Protein AF-X0XM68-F1 (afdb_monomer_lite)

Organism: NCBI:txid412755

InterPro domains:
  IPR010657 ImpA, N-terminal [PF06812] (13-119)

pLDDT: m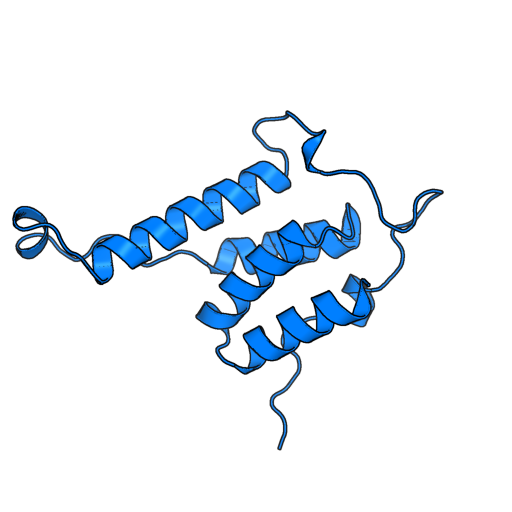ean 92.44, std 11.08, range [51.41, 98.81]

Structure (mmCIF, N/CA/C/O backbone):
data_AF-X0XM68-F1
#
_entry.id   AF-X0XM68-F1
#
loop_
_atom_site.group_PDB
_atom_site.id
_atom_site.type_symbol
_atom_site.label_atom_id
_atom_site.label_alt_id
_atom_site.label_comp_id
_atom_site.label_asym_id
_atom_site.label_entity_id
_atom_site.label_seq_id
_atom_site.pdbx_PDB_ins_code
_atom_site.Cartn_x
_atom_site.Cartn_y
_atom_site.Cartn_z
_atom_site.occupancy
_atom_site.B_iso_or_equiv
_atom_site.auth_seq_id
_atom_site.auth_comp_id
_atom_site.auth_asym_id
_atom_site.auth_atom_id
_atom_site.pdbx_PDB_model_num
ATOM 1 N N . MET A 1 1 ? -6.904 -22.957 -11.635 1.00 62.62 1 MET A N 1
ATOM 2 C CA . MET A 1 1 ? -6.923 -22.698 -10.177 1.00 62.62 1 MET A CA 1
ATOM 3 C C . MET A 1 1 ? -6.749 -21.209 -9.962 1.00 62.62 1 MET A C 1
ATOM 5 O O . MET A 1 1 ? -6.022 -20.601 -10.740 1.00 62.62 1 MET A O 1
ATOM 9 N N . ALA A 1 2 ? -7.422 -20.622 -8.973 1.00 82.38 2 ALA A N 1
ATOM 10 C CA . ALA A 1 2 ? -7.149 -19.238 -8.589 1.00 82.38 2 ALA A CA 1
ATOM 11 C C . ALA A 1 2 ? -5.724 -19.136 -8.013 1.00 82.38 2 ALA A C 1
ATOM 13 O O . ALA A 1 2 ? -5.268 -20.069 -7.353 1.00 82.38 2 ALA A O 1
ATOM 14 N N . SER A 1 3 ? -5.014 -18.038 -8.289 1.00 91.56 3 SER A N 1
ATOM 15 C CA . SER A 1 3 ? -3.725 -17.751 -7.648 1.00 91.56 3 SER A CA 1
ATOM 16 C C . SER A 1 3 ? -3.904 -17.609 -6.129 1.00 91.56 3 SER A C 1
ATOM 18 O O . SER A 1 3 ? -4.979 -17.172 -5.703 1.00 91.56 3 SER A O 1
ATOM 20 N N . PRO A 1 4 ? -2.891 -17.943 -5.310 1.00 94.44 4 PRO A N 1
ATOM 21 C CA . PRO A 1 4 ? -2.959 -17.730 -3.865 1.00 94.44 4 PRO A CA 1
ATOM 22 C C . PRO A 1 4 ? -3.123 -16.244 -3.533 1.00 94.44 4 PRO A C 1
ATOM 24 O O . PRO A 1 4 ? -2.810 -15.381 -4.359 1.00 94.44 4 PRO A O 1
ATOM 27 N N . ASP A 1 5 ? -3.638 -15.953 -2.343 1.00 97.00 5 ASP A N 1
ATOM 28 C CA . ASP A 1 5 ? -3.666 -14.595 -1.803 1.00 97.00 5 ASP A CA 1
ATOM 29 C C . ASP A 1 5 ? -2.225 -14.132 -1.509 1.00 97.00 5 ASP A C 1
ATOM 31 O O . ASP A 1 5 ? -1.382 -14.892 -1.032 1.00 97.00 5 ASP A O 1
ATOM 35 N N . VAL A 1 6 ? -1.936 -12.890 -1.883 1.00 97.88 6 VAL A N 1
ATOM 36 C CA . VAL A 1 6 ? -0.684 -12.158 -1.661 1.00 97.88 6 VAL A CA 1
ATOM 37 C C . VAL A 1 6 ? -0.733 -11.413 -0.326 1.00 97.88 6 VAL A C 1
ATOM 39 O O . VAL A 1 6 ? 0.302 -11.241 0.317 1.00 97.88 6 VAL A O 1
ATOM 42 N N . LEU A 1 7 ? -1.920 -10.952 0.078 1.00 98.12 7 LEU A N 1
ATOM 43 C CA . LEU A 1 7 ? -2.144 -10.223 1.325 1.00 98.12 7 LEU A CA 1
ATOM 44 C C . LEU A 1 7 ? -2.709 -11.121 2.431 1.00 98.12 7 LEU A C 1
ATOM 46 O O . LEU A 1 7 ? -3.509 -12.017 2.173 1.00 98.12 7 LEU A O 1
ATOM 50 N N . ASP A 1 8 ? -2.353 -10.807 3.677 1.00 98.06 8 ASP A N 1
ATOM 51 C CA . ASP A 1 8 ? -3.005 -11.349 4.871 1.00 98.06 8 ASP A CA 1
ATOM 52 C C . ASP A 1 8 ? -4.261 -10.520 5.187 1.00 98.06 8 ASP A C 1
ATOM 54 O O . ASP A 1 8 ? -4.197 -9.452 5.801 1.00 98.06 8 ASP A O 1
ATOM 58 N N . PHE A 1 9 ? -5.415 -10.972 4.697 1.00 98.25 9 PHE A N 1
ATOM 59 C CA . PHE A 1 9 ? -6.678 -10.253 4.880 1.00 98.25 9 PHE A CA 1
ATOM 60 C C . PHE A 1 9 ? -7.165 -10.261 6.328 1.00 98.25 9 PHE A C 1
ATOM 62 O O . PHE A 1 9 ? -7.734 -9.261 6.763 1.00 98.25 9 PHE A O 1
ATOM 69 N N . ASP A 1 10 ? -6.918 -11.337 7.075 1.00 98.00 10 ASP A N 1
ATOM 70 C CA . ASP A 1 10 ? -7.356 -11.446 8.468 1.00 98.00 10 ASP A CA 1
ATOM 71 C C . ASP A 1 10 ? -6.663 -10.376 9.317 1.00 98.00 10 ASP A C 1
ATOM 73 O O . ASP A 1 10 ? -7.308 -9.678 10.103 1.00 98.00 10 ASP A O 1
ATOM 77 N N . GLN A 1 11 ? -5.364 -10.164 9.089 1.00 97.69 11 GLN A N 1
ATOM 78 C CA . GLN A 1 11 ? -4.617 -9.098 9.748 1.00 97.69 11 GLN A CA 1
ATOM 79 C C . GLN A 1 11 ? -5.066 -7.699 9.296 1.00 97.69 11 GLN A C 1
ATOM 81 O O . GLN A 1 11 ? -5.217 -6.794 10.118 1.00 97.69 11 GLN A O 1
ATOM 86 N N . LEU A 1 12 ? -5.255 -7.489 7.991 1.00 98.31 12 LEU A N 1
ATOM 87 C CA . LEU A 1 12 ? -5.521 -6.153 7.446 1.00 98.31 12 LEU A CA 1
ATOM 88 C C . LEU A 1 12 ? -6.939 -5.652 7.727 1.00 98.31 12 LEU A C 1
ATOM 90 O O . LEU A 1 12 ? -7.137 -4.439 7.841 1.00 98.31 12 LEU A O 1
ATOM 94 N N . LEU A 1 13 ? -7.907 -6.557 7.867 1.00 98.19 13 LEU A N 1
ATOM 95 C CA . LEU A 1 13 ? -9.309 -6.232 8.144 1.00 98.19 13 LEU A CA 1
ATOM 96 C C . LEU A 1 13 ? -9.645 -6.244 9.638 1.00 98.19 13 LEU A C 1
ATOM 98 O O . LEU A 1 13 ? -10.699 -5.740 10.023 1.00 98.19 13 LEU A O 1
ATOM 102 N N . ALA A 1 14 ? -8.749 -6.752 10.489 1.00 98.19 14 ALA A N 1
ATOM 103 C CA . ALA A 1 14 ? -8.917 -6.661 11.931 1.00 98.19 14 ALA A CA 1
ATOM 104 C C . ALA A 1 14 ? -9.065 -5.187 12.375 1.00 98.19 14 ALA A C 1
ATOM 106 O O . ALA A 1 14 ? -8.303 -4.325 11.908 1.00 98.19 14 ALA A O 1
ATOM 107 N N . PRO A 1 15 ? -10.013 -4.875 13.279 1.00 97.88 15 PRO A N 1
ATOM 108 C CA . PRO A 1 15 ? -10.118 -3.550 13.879 1.00 97.88 15 PRO A CA 1
ATOM 109 C C . PRO A 1 15 ? -8.809 -3.150 14.558 1.00 97.88 15 PRO A C 1
ATOM 111 O O . PRO A 1 15 ? -8.175 -3.969 15.228 1.00 97.88 15 PRO A O 1
ATOM 114 N N . ILE A 1 16 ? -8.418 -1.884 14.417 1.00 97.56 16 ILE A N 1
ATOM 115 C CA . ILE A 1 16 ? -7.272 -1.355 15.161 1.00 97.56 16 ILE A CA 1
ATOM 116 C C . ILE A 1 16 ? -7.671 -1.277 16.648 1.00 97.56 16 ILE A C 1
ATOM 118 O O . ILE A 1 16 ? -8.748 -0.755 16.946 1.00 97.56 16 ILE A O 1
ATOM 122 N N . PRO A 1 17 ? -6.858 -1.798 17.589 1.00 94.88 17 PRO A N 1
ATOM 123 C CA . PRO A 1 17 ? -7.200 -1.776 19.009 1.00 94.88 17 PRO A CA 1
ATOM 124 C C . PRO A 1 17 ? -7.423 -0.358 19.553 1.00 94.88 17 PRO A C 1
ATOM 126 O O . PRO A 1 17 ? -6.645 0.551 19.268 1.00 94.88 17 PRO A O 1
ATOM 129 N N . GLY A 1 18 ? -8.442 -0.195 20.401 1.00 93.44 18 GLY A N 1
ATOM 130 C CA . GLY A 1 18 ? -8.783 1.068 21.063 1.00 93.44 18 GLY A CA 1
ATOM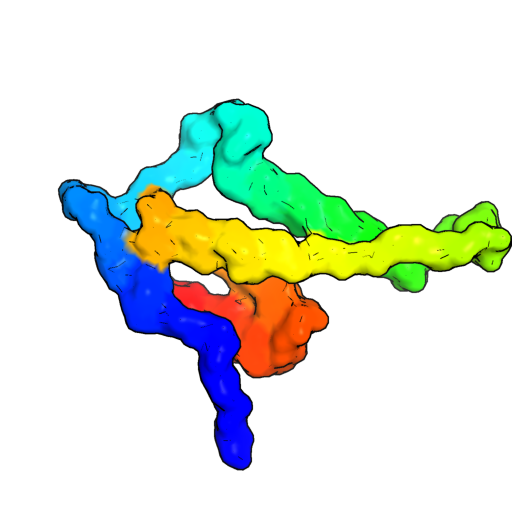 131 C C . GLY A 1 18 ? -10.166 1.592 20.674 1.00 93.44 18 GLY A C 1
ATOM 132 O O . GLY A 1 18 ? -10.981 0.867 20.106 1.00 93.44 18 GLY A O 1
ATOM 133 N N . ASP A 1 19 ? -10.423 2.863 20.982 1.00 94.62 19 ASP A N 1
ATOM 134 C CA . ASP A 1 19 ? -11.746 3.485 20.804 1.00 94.62 19 ASP A CA 1
ATOM 135 C C . ASP A 1 19 ? -12.050 3.876 19.348 1.00 94.62 19 ASP A C 1
ATOM 137 O O . ASP A 1 19 ? -13.189 4.190 19.004 1.00 94.62 19 ASP A O 1
ATOM 141 N N . ASN A 1 20 ? -11.035 3.861 18.480 1.00 95.88 20 ASN A N 1
ATOM 142 C CA . ASN A 1 20 ? -11.158 4.209 17.070 1.00 95.88 20 ASN A CA 1
ATOM 143 C C . ASN A 1 20 ? -10.714 3.028 16.179 1.00 95.88 20 ASN A C 1
ATOM 145 O O . ASN A 1 20 ? -9.535 2.945 15.823 1.00 95.88 20 ASN A O 1
ATOM 149 N N . PRO A 1 21 ? -11.636 2.128 15.782 1.00 96.12 21 PRO A N 1
ATOM 150 C CA . PRO A 1 21 ? -11.304 0.887 15.075 1.00 96.12 21 PRO A CA 1
ATOM 151 C C . PRO A 1 21 ? -10.753 1.103 13.659 1.00 96.12 21 PRO A C 1
ATOM 153 O O . PRO A 1 21 ? -10.151 0.189 13.089 1.00 96.12 21 PRO A O 1
ATOM 156 N N . VAL A 1 22 ? -10.940 2.303 13.095 1.00 96.88 22 VAL A N 1
ATOM 157 C CA . VAL A 1 22 ? -10.388 2.697 11.790 1.00 96.88 22 VAL A CA 1
ATOM 158 C C . VAL A 1 22 ? -9.058 3.440 11.903 1.00 96.88 22 VAL A C 1
ATOM 160 O O . VAL A 1 22 ? -8.425 3.711 10.884 1.00 96.88 22 VAL A O 1
ATOM 163 N N . GLY A 1 23 ? -8.599 3.723 13.123 1.00 97.00 23 GLY A N 1
ATOM 164 C CA . GLY A 1 23 ? -7.336 4.401 13.373 1.00 97.00 23 GLY A CA 1
ATOM 165 C C . GLY A 1 23 ? -7.342 5.889 13.012 1.00 97.00 23 GLY A C 1
ATOM 166 O O . GLY A 1 23 ? -8.381 6.504 12.765 1.00 97.00 23 GLY A O 1
ATOM 167 N N . VAL A 1 24 ? -6.162 6.501 13.039 1.00 96.50 24 VAL A N 1
ATOM 168 C CA . VAL A 1 24 ? -6.002 7.957 12.898 1.00 96.50 24 VAL A CA 1
ATOM 169 C C . VAL A 1 24 ? -5.954 8.395 11.436 1.00 96.50 24 VAL A C 1
ATOM 171 O O . VAL A 1 24 ? -5.630 7.617 10.540 1.00 96.50 24 VAL A O 1
ATOM 174 N N . ASN A 1 25 ? -6.220 9.673 11.176 1.00 97.00 25 ASN A N 1
ATOM 175 C CA . ASN A 1 25 ? -5.951 10.269 9.873 1.00 97.00 25 ASN A CA 1
ATOM 176 C C . ASN A 1 25 ? -4.437 10.480 9.699 1.00 97.00 25 ASN A C 1
ATOM 178 O O . ASN A 1 25 ? -3.869 11.425 10.243 1.00 97.00 25 ASN A O 1
ATOM 182 N N . LEU A 1 26 ? -3.778 9.641 8.894 1.00 96.69 26 LEU A N 1
ATOM 183 C CA . LEU A 1 26 ? -2.319 9.700 8.714 1.00 96.69 26 LEU A CA 1
ATOM 184 C C . LEU A 1 26 ? -1.810 11.013 8.090 1.00 96.69 26 LEU A C 1
ATOM 186 O O . LEU A 1 26 ? -0.616 11.295 8.142 1.00 96.69 26 LEU A O 1
ATOM 190 N N . ARG A 1 27 ? -2.689 11.819 7.482 1.00 95.25 27 ARG A N 1
ATOM 191 C CA . ARG A 1 27 ? -2.323 13.103 6.854 1.00 95.25 27 ARG A CA 1
ATOM 192 C C . ARG A 1 27 ? -2.112 14.216 7.878 1.00 95.25 27 ARG A C 1
ATOM 194 O O . ARG A 1 27 ? -1.515 15.234 7.538 1.00 95.25 27 ARG A O 1
ATOM 201 N N . GLU A 1 28 ? -2.610 14.026 9.097 1.00 95.94 28 GLU A N 1
ATOM 202 C CA . GLU A 1 28 ? -2.427 14.954 10.217 1.00 95.94 28 GLU A CA 1
ATOM 203 C C . GLU A 1 28 ? -1.066 14.768 10.901 1.00 95.94 28 GLU A C 1
ATOM 205 O O . GLU A 1 28 ? -0.643 15.627 11.673 1.00 95.94 28 GLU A O 1
ATOM 210 N N . ASP A 1 29 ? -0.342 13.692 10.577 1.00 94.81 29 ASP A N 1
ATOM 211 C CA . ASP A 1 29 ? 1.041 13.520 10.998 1.00 94.81 29 ASP A CA 1
ATOM 212 C C . ASP A 1 29 ? 1.992 14.283 10.056 1.00 94.81 29 ASP A C 1
ATOM 214 O O . ASP A 1 29 ? 2.306 13.889 8.924 1.00 94.81 29 ASP A O 1
ATOM 218 N N . PHE A 1 30 ? 2.449 15.441 10.530 1.00 92.62 30 PHE A N 1
ATOM 219 C CA . PHE A 1 30 ? 3.372 16.307 9.801 1.00 92.62 30 PHE A CA 1
ATOM 220 C C . PHE A 1 30 ? 4.842 15.908 9.966 1.00 92.62 30 PHE A C 1
ATOM 222 O O . PHE A 1 30 ? 5.695 16.534 9.328 1.00 92.62 30 PHE A O 1
ATOM 229 N N . ALA A 1 31 ? 5.153 14.882 10.769 1.00 94.19 31 ALA A N 1
ATOM 230 C CA . ALA A 1 31 ? 6.522 14.436 10.971 1.00 94.19 31 ALA A CA 1
ATOM 231 C C . ALA A 1 31 ? 7.157 14.005 9.632 1.00 94.19 31 ALA A C 1
ATOM 233 O O . ALA A 1 31 ? 6.502 13.320 8.831 1.00 94.19 31 ALA A O 1
ATOM 234 N N . PRO A 1 32 ? 8.417 14.390 9.343 1.00 88.38 32 PRO A N 1
ATOM 235 C CA . PRO A 1 32 ? 9.098 14.012 8.102 1.00 88.38 32 PRO A CA 1
ATOM 236 C C . PRO A 1 32 ? 9.191 12.496 7.887 1.00 88.38 32 PRO A C 1
ATOM 238 O O . PRO A 1 32 ? 9.189 12.031 6.749 1.00 88.38 32 PRO A O 1
ATOM 241 N N . ASP A 1 33 ? 9.243 11.739 8.978 1.00 91.62 33 ASP A N 1
ATOM 242 C CA . ASP A 1 33 ? 9.296 10.283 9.040 1.00 91.62 33 ASP A CA 1
ATOM 243 C C . ASP A 1 33 ? 7.922 9.633 9.274 1.00 91.62 33 ASP A C 1
ATOM 245 O O . ASP A 1 33 ? 7.850 8.424 9.489 1.00 91.62 33 ASP A O 1
ATOM 249 N N . SER A 1 34 ? 6.819 10.379 9.160 1.00 96.56 34 SER A N 1
ATOM 250 C CA . SER A 1 34 ? 5.474 9.793 9.171 1.00 96.56 34 SER A CA 1
ATOM 251 C C . SER A 1 34 ? 5.330 8.724 8.084 1.00 96.56 34 SER A C 1
ATOM 253 O O . SER A 1 34 ? 5.787 8.880 6.942 1.00 96.56 34 SER A O 1
ATOM 255 N N . ILE A 1 35 ? 4.665 7.614 8.418 1.00 97.38 35 ILE A N 1
ATOM 256 C CA . ILE A 1 35 ? 4.530 6.469 7.504 1.00 97.38 35 ILE A CA 1
ATOM 257 C C . ILE A 1 35 ? 3.849 6.867 6.186 1.00 97.38 35 ILE A C 1
ATOM 259 O O . ILE A 1 35 ? 4.233 6.397 5.114 1.00 97.38 35 ILE A O 1
ATOM 263 N N . TYR A 1 36 ? 2.896 7.802 6.249 1.00 97.50 36 TYR A N 1
ATOM 264 C CA . TYR A 1 36 ? 2.208 8.345 5.083 1.00 97.50 36 TYR A CA 1
ATOM 265 C C . TYR A 1 36 ? 3.167 9.071 4.134 1.00 97.50 36 TYR A C 1
ATOM 267 O O . TYR A 1 36 ? 3.186 8.781 2.934 1.00 97.50 36 TYR A O 1
ATOM 275 N N . ARG A 1 37 ? 4.022 9.967 4.651 1.00 96.69 37 ARG A N 1
ATOM 276 C CA . ARG A 1 37 ? 5.007 10.682 3.823 1.00 96.69 37 ARG A CA 1
ATOM 277 C C . ARG A 1 37 ? 6.047 9.737 3.242 1.00 96.69 37 ARG A C 1
ATOM 279 O O . ARG A 1 37 ? 6.382 9.883 2.067 1.00 96.69 37 ARG A O 1
ATOM 286 N N . GLN A 1 38 ? 6.495 8.743 4.011 1.00 97.75 38 GLN A N 1
ATOM 287 C CA . GLN A 1 38 ? 7.412 7.715 3.513 1.00 97.75 38 GLN A CA 1
ATOM 288 C C . GLN A 1 38 ? 6.807 6.943 2.330 1.00 97.75 38 GLN A C 1
ATOM 290 O O . GLN A 1 38 ? 7.436 6.847 1.276 1.00 97.75 38 GLN A O 1
ATOM 295 N N . ILE A 1 39 ? 5.571 6.444 2.456 1.00 98.12 39 ILE A N 1
ATOM 296 C CA . ILE A 1 39 ? 4.887 5.703 1.380 1.00 98.12 39 ILE A CA 1
ATOM 297 C C . ILE A 1 39 ? 4.688 6.588 0.140 1.00 98.12 39 ILE A C 1
ATOM 299 O O . ILE A 1 39 ? 4.951 6.149 -0.983 1.00 98.12 39 ILE A O 1
ATOM 303 N N . ARG A 1 40 ? 4.277 7.850 0.321 1.00 97.12 40 ARG A N 1
ATOM 304 C CA . ARG A 1 40 ? 4.120 8.816 -0.781 1.00 97.12 40 ARG A CA 1
ATOM 305 C C . ARG A 1 40 ? 5.448 9.084 -1.494 1.00 97.12 40 ARG A C 1
ATOM 307 O O . ARG A 1 40 ? 5.477 9.066 -2.722 1.00 97.12 40 ARG A O 1
ATOM 314 N N . ALA A 1 41 ? 6.534 9.289 -0.751 1.00 96.50 41 ALA A N 1
ATOM 315 C CA . ALA A 1 41 ? 7.863 9.512 -1.317 1.00 96.50 41 ALA A CA 1
ATOM 316 C C . ALA A 1 41 ? 8.357 8.293 -2.109 1.00 96.50 41 ALA A C 1
ATOM 318 O O . ALA A 1 41 ? 8.808 8.438 -3.245 1.00 96.50 41 ALA A O 1
ATOM 319 N N . LEU A 1 42 ? 8.195 7.087 -1.555 1.00 97.38 42 LEU A N 1
ATOM 320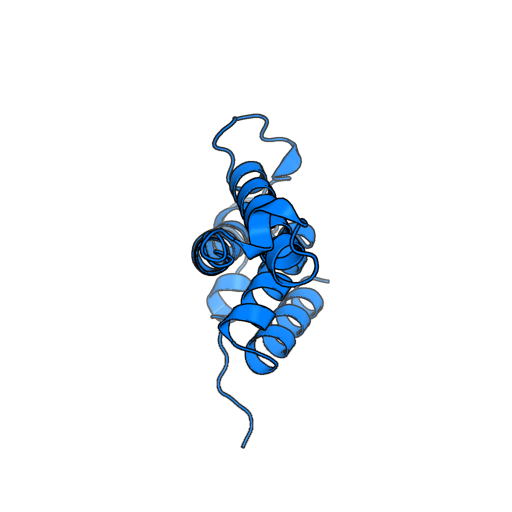 C CA . LEU A 1 42 ? 8.542 5.833 -2.231 1.00 97.38 42 LEU A CA 1
ATOM 321 C C . LEU A 1 42 ? 7.786 5.671 -3.550 1.00 97.38 42 LEU A C 1
ATOM 323 O O . LEU A 1 42 ? 8.386 5.327 -4.567 1.00 97.38 42 LEU A O 1
ATOM 327 N N . ARG A 1 43 ? 6.483 5.972 -3.553 1.00 97.56 43 ARG A N 1
ATOM 328 C CA . ARG A 1 43 ? 5.666 5.933 -4.768 1.00 97.56 43 ARG A CA 1
ATOM 329 C C . ARG A 1 43 ? 6.172 6.914 -5.822 1.00 97.56 43 ARG A C 1
ATOM 331 O O . ARG A 1 43 ? 6.257 6.543 -6.990 1.00 97.56 43 ARG A O 1
ATOM 338 N N . THR A 1 44 ? 6.501 8.147 -5.433 1.00 96.44 44 THR A N 1
ATOM 339 C CA . THR A 1 44 ? 7.052 9.153 -6.355 1.00 96.44 44 THR A CA 1
ATOM 340 C C . THR A 1 44 ? 8.341 8.651 -6.995 1.00 96.44 44 THR A C 1
ATOM 342 O O . THR A 1 44 ? 8.420 8.596 -8.219 1.00 96.44 44 THR A O 1
ATOM 345 N N . VAL A 1 45 ? 9.299 8.187 -6.187 1.00 94.75 45 VAL A N 1
ATOM 346 C CA . VAL A 1 45 ? 10.584 7.660 -6.675 1.00 94.75 45 VAL A CA 1
ATOM 347 C C . VAL A 1 45 ? 10.379 6.482 -7.629 1.00 94.75 45 VAL A C 1
ATOM 349 O O . VAL A 1 45 ? 10.993 6.429 -8.694 1.00 94.75 45 VAL A O 1
ATOM 352 N N . ALA A 1 46 ? 9.492 5.544 -7.287 1.00 95.06 46 ALA A N 1
ATOM 353 C CA . ALA A 1 46 ? 9.239 4.377 -8.123 1.00 95.06 46 ALA A CA 1
ATOM 354 C C . ALA A 1 46 ? 8.590 4.755 -9.468 1.00 95.06 46 ALA A C 1
ATOM 356 O O . ALA A 1 46 ? 9.023 4.274 -10.515 1.00 95.06 46 ALA A O 1
ATOM 357 N N . ARG A 1 47 ? 7.616 5.675 -9.472 1.00 94.31 47 ARG A N 1
ATOM 358 C CA . ARG A 1 47 ? 6.987 6.168 -10.712 1.00 94.31 47 ARG A CA 1
ATOM 359 C C . ARG A 1 47 ? 7.939 6.993 -11.574 1.00 94.31 47 ARG A C 1
ATOM 361 O O . ARG A 1 47 ? 7.856 6.923 -12.798 1.00 94.31 47 ARG A O 1
ATOM 368 N N . GLU A 1 48 ? 8.831 7.772 -10.968 1.00 91.88 48 GLU A N 1
ATOM 369 C CA . GLU A 1 48 ? 9.868 8.504 -11.699 1.00 91.88 48 GLU A CA 1
ATOM 370 C C . GLU A 1 48 ? 10.839 7.551 -12.397 1.00 91.88 48 GLU A C 1
ATOM 372 O O . GLU A 1 48 ? 11.137 7.753 -13.574 1.00 91.88 48 GLU A O 1
ATOM 377 N N . ALA A 1 49 ? 11.270 6.485 -11.716 1.00 91.00 49 ALA A N 1
ATOM 378 C CA . ALA A 1 49 ? 12.106 5.445 -12.314 1.00 91.00 49 ALA A CA 1
ATOM 379 C C . ALA A 1 49 ? 11.397 4.746 -13.489 1.00 91.00 49 ALA A C 1
ATOM 381 O O . ALA A 1 49 ? 11.991 4.569 -14.550 1.00 91.00 49 ALA A O 1
ATOM 382 N N . GLU A 1 50 ? 10.106 4.419 -13.352 1.00 90.56 50 GLU A N 1
ATOM 383 C CA . GLU A 1 50 ? 9.313 3.859 -14.460 1.00 90.56 50 GLU A CA 1
ATOM 384 C C . GLU A 1 50 ? 9.237 4.811 -15.649 1.00 90.56 50 GLU A C 1
ATOM 386 O O . GLU A 1 50 ? 9.402 4.391 -16.794 1.00 90.56 50 GLU A O 1
ATOM 391 N N . ARG A 1 51 ? 9.021 6.105 -15.390 1.00 89.12 51 ARG A N 1
ATOM 392 C CA . ARG A 1 51 ? 8.919 7.109 -16.451 1.00 89.12 51 ARG A CA 1
ATOM 393 C C . ARG A 1 51 ? 10.214 7.220 -17.251 1.00 89.12 51 ARG A C 1
ATOM 395 O O . ARG A 1 51 ? 10.127 7.278 -18.472 1.00 89.12 51 ARG A O 1
ATOM 402 N N . ARG A 1 52 ? 11.379 7.202 -16.593 1.00 86.19 52 ARG A N 1
ATOM 403 C CA . ARG A 1 52 ? 12.692 7.242 -17.269 1.00 86.19 52 ARG A CA 1
ATOM 404 C C . ARG A 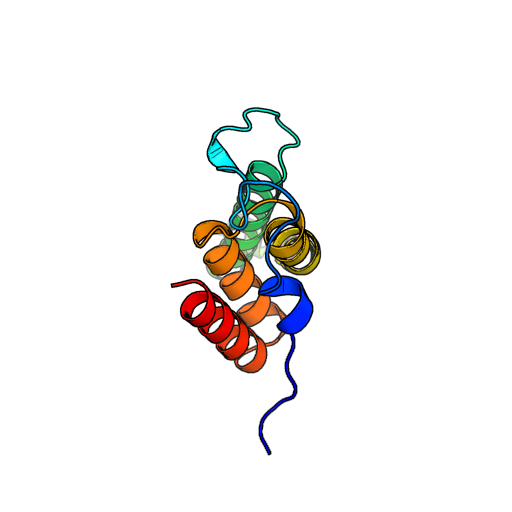1 52 ? 12.940 6.012 -18.142 1.00 86.19 52 ARG A C 1
ATOM 406 O O . ARG A 1 52 ? 13.559 6.114 -19.191 1.00 86.19 52 ARG A O 1
ATOM 413 N N . ILE A 1 53 ? 12.417 4.849 -17.747 1.00 84.56 53 ILE A N 1
ATOM 414 C CA . ILE A 1 53 ? 12.522 3.628 -18.560 1.00 84.56 53 ILE A CA 1
ATOM 415 C C . ILE A 1 53 ? 11.698 3.741 -19.850 1.00 84.56 53 ILE A C 1
ATOM 417 O O . ILE A 1 53 ? 12.133 3.247 -20.890 1.00 84.56 53 ILE A O 1
ATOM 421 N N . VAL A 1 54 ? 10.513 4.358 -19.785 1.00 84.75 54 VAL A N 1
ATOM 422 C CA . VAL A 1 54 ? 9.607 4.504 -20.941 1.00 84.75 54 VAL A CA 1
ATOM 423 C C . VAL A 1 54 ? 10.026 5.662 -21.851 1.00 84.75 54 VAL A C 1
ATOM 425 O O . VAL A 1 54 ? 9.937 5.539 -23.070 1.00 84.75 54 VAL A O 1
ATOM 428 N N . TYR A 1 55 ? 10.497 6.764 -21.266 1.00 84.06 55 TYR A N 1
ATOM 429 C CA . TYR A 1 55 ? 10.899 7.984 -21.964 1.00 84.06 55 TYR A CA 1
ATOM 430 C C . TYR A 1 55 ? 12.328 8.373 -21.556 1.00 84.06 55 TYR A C 1
ATOM 432 O O . TYR A 1 55 ? 12.490 9.251 -20.707 1.00 84.06 55 TYR A O 1
ATOM 440 N N . PRO A 1 56 ? 13.356 7.702 -22.102 1.00 75.75 56 PRO A N 1
ATOM 441 C CA . PRO A 1 56 ? 14.742 8.063 -21.831 1.00 75.75 56 PRO A CA 1
ATOM 442 C C . PRO A 1 56 ? 15.098 9.378 -22.535 1.00 75.75 56 PRO A C 1
ATOM 444 O O . PRO A 1 56 ? 14.785 9.549 -23.717 1.00 75.75 56 PRO A O 1
ATOM 447 N N . ASP A 1 57 ? 15.781 10.280 -21.831 1.00 76.19 57 ASP A N 1
ATOM 448 C CA . ASP A 1 57 ? 16.332 11.501 -22.430 1.00 76.19 57 ASP A CA 1
ATOM 449 C C . ASP A 1 57 ? 17.435 11.161 -23.457 1.00 76.19 57 ASP A C 1
ATOM 451 O O . ASP A 1 57 ? 18.081 10.110 -23.375 1.00 76.19 57 ASP A O 1
ATOM 455 N N . GLU A 1 58 ? 17.679 12.042 -24.438 1.00 67.12 58 GLU A N 1
ATOM 456 C CA . GLU A 1 58 ? 18.673 11.812 -25.507 1.00 67.12 58 GLU A CA 1
ATOM 457 C C . GLU A 1 58 ? 20.093 11.556 -24.959 1.00 67.12 58 GLU A C 1
ATOM 459 O O . GLU A 1 58 ? 20.829 10.729 -25.503 1.00 67.12 58 GLU A O 1
ATOM 464 N N . ASP A 1 59 ? 20.452 12.191 -23.837 1.00 63.75 59 ASP A N 1
ATOM 465 C CA . ASP A 1 59 ? 21.722 11.966 -23.136 1.00 63.75 59 ASP A CA 1
ATOM 466 C C . ASP A 1 59 ? 21.735 10.663 -22.310 1.00 63.75 59 ASP A C 1
ATOM 468 O O . ASP A 1 59 ? 22.779 10.016 -22.185 1.00 63.75 59 ASP A O 1
ATOM 472 N N . GLU A 1 60 ? 20.580 10.212 -21.801 1.00 60.09 60 GLU A N 1
ATOM 473 C CA . GLU A 1 60 ? 20.449 8.962 -21.034 1.00 60.09 60 GLU A CA 1
ATOM 474 C C . GLU A 1 60 ? 20.534 7.709 -21.922 1.00 60.09 60 GLU A C 1
ATOM 476 O O . GLU A 1 60 ? 20.855 6.633 -21.424 1.00 60.09 60 GLU A O 1
ATOM 481 N N . GLN A 1 61 ? 20.353 7.819 -23.244 1.00 56.44 61 GLN A N 1
ATOM 482 C CA . GLN A 1 61 ? 20.555 6.694 -24.175 1.00 56.44 61 GLN A CA 1
ATOM 483 C C . GLN A 1 61 ? 22.006 6.176 -24.195 1.00 56.44 61 GLN A C 1
ATOM 485 O O . GLN A 1 61 ? 22.254 5.046 -24.622 1.00 56.44 61 GLN A O 1
ATOM 490 N N . ARG A 1 62 ? 22.969 6.988 -23.733 1.00 55.22 62 ARG A N 1
ATOM 491 C CA . ARG A 1 62 ? 24.402 6.649 -23.652 1.00 55.22 62 ARG A CA 1
ATOM 492 C C . ARG A 1 62 ? 24.842 6.154 -22.270 1.00 55.22 62 ARG A C 1
ATOM 494 O O . ARG A 1 62 ? 25.975 5.695 -22.131 1.00 55.22 62 ARG A O 1
ATOM 501 N N . VAL A 1 63 ? 23.973 6.238 -21.263 1.00 51.41 63 VAL A N 1
ATOM 502 C CA . VAL A 1 63 ? 24.247 5.873 -19.866 1.00 51.41 63 VAL A CA 1
ATOM 503 C C . VAL A 1 63 ? 23.440 4.609 -19.530 1.00 51.41 63 VAL A C 1
ATOM 505 O O . VAL A 1 63 ? 22.343 4.433 -20.059 1.00 51.41 63 VAL A O 1
ATOM 508 N N . PRO A 1 64 ? 23.939 3.673 -18.697 1.00 55.81 64 PRO A N 1
ATOM 509 C CA . PRO A 1 64 ? 23.128 2.540 -18.261 1.00 55.81 64 PRO A CA 1
ATOM 510 C C . PRO A 1 64 ? 21.791 3.028 -17.692 1.00 55.81 64 PRO A C 1
ATOM 512 O O . PRO A 1 64 ? 21.778 3.983 -16.913 1.00 55.81 64 PRO A O 1
ATOM 515 N N . ARG A 1 65 ? 20.681 2.377 -18.083 1.00 61.28 65 ARG A N 1
ATOM 516 C CA . ARG A 1 65 ? 19.336 2.670 -17.553 1.00 61.28 65 ARG A CA 1
ATOM 517 C C . ARG A 1 65 ? 19.438 2.776 -16.030 1.00 61.28 65 ARG A C 1
ATOM 519 O O . ARG A 1 65 ? 20.024 1.886 -15.415 1.00 61.28 65 ARG A O 1
ATOM 526 N N . GLY A 1 66 ? 18.928 3.871 -15.463 1.00 64.25 66 GLY A N 1
ATOM 527 C CA . GLY A 1 66 ? 19.015 4.151 -14.029 1.00 64.25 66 GLY A CA 1
ATOM 528 C C . GLY A 1 66 ? 18.434 3.039 -13.145 1.00 64.25 66 GLY A C 1
ATOM 529 O O . GLY A 1 66 ? 17.905 2.040 -13.634 1.00 64.25 66 GLY A O 1
ATOM 530 N N . ASP A 1 67 ? 18.528 3.225 -11.826 1.00 73.44 67 ASP A N 1
ATOM 531 C CA . ASP A 1 67 ? 18.033 2.261 -10.837 1.00 73.44 67 ASP A CA 1
ATOM 532 C C . ASP A 1 67 ? 16.615 1.753 -11.173 1.00 73.44 67 ASP A C 1
ATOM 534 O O . ASP A 1 67 ? 15.728 2.557 -11.486 1.00 73.44 67 ASP A O 1
ATOM 538 N N . PRO A 1 68 ? 16.357 0.435 -11.066 1.00 82.19 68 PRO A N 1
ATOM 539 C CA . PRO A 1 68 ? 15.033 -0.110 -11.319 1.00 82.19 68 PRO A CA 1
ATOM 540 C C . PRO A 1 68 ? 14.002 0.462 -10.328 1.00 82.19 68 PRO A C 1
ATOM 542 O O . PRO A 1 68 ? 14.354 0.754 -9.178 1.00 82.19 68 PRO A O 1
ATOM 545 N N . PRO A 1 69 ? 12.720 0.574 -10.723 1.00 89.69 69 PRO A N 1
ATOM 546 C CA . PRO A 1 69 ? 11.650 1.032 -9.843 1.00 89.69 69 PRO A CA 1
ATOM 547 C C . PRO A 1 69 ? 11.572 0.189 -8.567 1.00 89.69 69 PRO A C 1
ATOM 549 O O . PRO A 1 69 ? 11.444 -1.034 -8.621 1.00 89.69 69 PRO A O 1
ATOM 552 N N . LYS A 1 70 ? 11.643 0.839 -7.400 1.00 93.06 70 LYS A N 1
ATOM 553 C CA . LYS A 1 70 ? 11.672 0.161 -6.093 1.00 93.06 70 LYS A CA 1
ATOM 554 C C . LYS A 1 70 ? 10.274 0.144 -5.469 1.00 93.06 70 LYS A C 1
ATOM 556 O O . LYS A 1 70 ? 9.959 1.002 -4.649 1.00 93.06 70 LYS A O 1
ATOM 561 N N . TRP A 1 71 ? 9.451 -0.845 -5.828 1.00 97.38 71 TRP A N 1
ATOM 562 C CA . TRP A 1 71 ? 8.080 -0.988 -5.307 1.00 97.38 71 TRP A CA 1
ATOM 563 C C . TRP A 1 71 ? 7.987 -1.819 -4.021 1.00 97.38 71 TRP A C 1
ATOM 565 O O . TRP A 1 71 ? 7.169 -1.512 -3.152 1.00 97.38 71 TRP A O 1
ATOM 575 N N . LYS A 1 72 ? 8.877 -2.803 -3.829 1.00 97.12 72 LYS A N 1
ATOM 576 C CA . LYS A 1 72 ? 8.935 -3.653 -2.617 1.00 97.12 72 LYS A CA 1
ATOM 577 C C . LYS A 1 72 ? 8.843 -2.921 -1.267 1.00 97.12 72 LYS A C 1
ATOM 579 O O . LYS A 1 72 ? 8.165 -3.441 -0.384 1.00 97.12 72 LYS A O 1
ATOM 584 N N . PRO A 1 73 ? 9.464 -1.743 -1.045 1.00 97.94 73 PRO A N 1
ATOM 585 C CA . PRO A 1 73 ? 9.334 -1.044 0.236 1.00 97.94 73 PRO A CA 1
ATOM 586 C C . PRO A 1 73 ? 7.883 -0.685 0.601 1.00 97.94 73 PRO A C 1
ATOM 588 O O . PRO A 1 73 ? 7.518 -0.731 1.776 1.00 97.94 73 PRO A O 1
ATOM 591 N N . ILE A 1 74 ? 7.032 -0.400 -0.392 1.00 98.50 74 ILE A N 1
ATOM 592 C CA . ILE A 1 74 ? 5.602 -0.122 -0.180 1.00 98.50 74 ILE A CA 1
ATOM 593 C C . ILE A 1 74 ? 4.870 -1.387 0.285 1.00 98.50 74 ILE A C 1
ATOM 595 O O . ILE A 1 74 ? 4.013 -1.292 1.156 1.00 98.50 74 ILE A O 1
ATOM 599 N N . LEU A 1 75 ? 5.251 -2.573 -0.205 1.00 98.31 75 LEU A N 1
ATOM 600 C CA . LEU A 1 75 ? 4.686 -3.848 0.259 1.00 98.31 75 LEU A CA 1
ATOM 601 C C . LEU A 1 75 ? 5.018 -4.160 1.723 1.00 98.31 75 LEU A C 1
ATOM 603 O O . LEU A 1 75 ? 4.351 -4.983 2.338 1.00 98.31 75 LEU A O 1
ATOM 607 N N . LYS A 1 76 ? 6.031 -3.503 2.295 1.00 97.81 76 LYS A N 1
ATOM 608 C CA . LYS A 1 76 ? 6.350 -3.600 3.722 1.00 97.81 76 LYS A CA 1
ATOM 609 C C . LYS A 1 76 ? 5.593 -2.558 4.548 1.00 97.81 76 LYS A C 1
ATOM 611 O O . LYS A 1 76 ? 5.058 -2.884 5.602 1.00 97.81 76 LYS A O 1
ATOM 616 N N . LEU A 1 77 ? 5.578 -1.301 4.099 1.00 98.31 77 LEU A N 1
ATOM 617 C CA . LEU A 1 77 ? 5.001 -0.193 4.870 1.00 98.31 77 LEU A CA 1
ATOM 618 C C . LEU A 1 77 ? 3.478 -0.084 4.736 1.00 98.31 77 LEU A C 1
ATOM 620 O O . LEU A 1 77 ? 2.817 0.262 5.708 1.00 98.31 77 LEU A O 1
ATOM 624 N N . GLY A 1 78 ? 2.917 -0.392 3.566 1.00 98.50 78 GLY A N 1
ATOM 625 C CA . GLY A 1 78 ? 1.480 -0.310 3.297 1.00 98.50 78 GLY A CA 1
ATOM 626 C C . GLY A 1 78 ? 0.653 -1.223 4.206 1.00 98.50 78 GLY A C 1
ATOM 627 O O . GLY A 1 78 ? -0.200 -0.711 4.930 1.00 98.50 78 GLY A O 1
ATOM 628 N N . PRO A 1 79 ? 0.929 -2.543 4.251 1.00 98.50 79 PRO A N 1
ATOM 629 C CA . PRO A 1 79 ? 0.221 -3.459 5.143 1.00 98.50 79 PRO A CA 1
ATOM 630 C C . PRO A 1 79 ? 0.373 -3.070 6.614 1.00 98.50 79 PRO A C 1
ATOM 632 O O . PRO A 1 79 ? -0.605 -3.074 7.352 1.00 98.50 79 PRO A O 1
ATOM 635 N N . LYS A 1 80 ? 1.574 -2.636 7.021 1.00 98.19 80 LYS A N 1
ATOM 636 C CA . LYS A 1 80 ? 1.831 -2.150 8.380 1.00 98.19 80 LYS A CA 1
ATOM 637 C C . LYS A 1 80 ? 0.954 -0.944 8.733 1.00 98.19 80 LYS A C 1
ATOM 639 O O . LYS A 1 80 ? 0.324 -0.939 9.784 1.00 98.19 80 LYS A O 1
ATOM 644 N N . ALA A 1 81 ? 0.881 0.060 7.858 1.00 98.25 81 ALA A N 1
ATOM 645 C CA . ALA A 1 81 ? 0.038 1.236 8.075 1.00 98.25 81 ALA A CA 1
ATOM 646 C C . ALA A 1 81 ? -1.445 0.853 8.229 1.00 98.25 81 ALA A C 1
ATOM 648 O O . ALA A 1 81 ? -2.111 1.348 9.137 1.00 98.25 81 ALA A O 1
ATOM 649 N N . ILE A 1 82 ? -1.933 -0.065 7.386 1.00 98.50 82 ILE A N 1
ATOM 650 C CA . ILE A 1 82 ? -3.334 -0.515 7.374 1.00 98.50 82 ILE A CA 1
ATOM 651 C C . ILE A 1 82 ? -3.684 -1.365 8.601 1.00 98.50 82 ILE A C 1
ATOM 653 O O . ILE A 1 82 ? -4.762 -1.218 9.183 1.00 98.50 82 ILE A O 1
ATOM 657 N N . ALA A 1 83 ? -2.786 -2.260 9.006 1.00 98.19 83 ALA A N 1
ATOM 658 C CA . ALA A 1 83 ? -3.001 -3.138 10.150 1.00 98.19 83 ALA A CA 1
ATOM 659 C C . ALA A 1 83 ? -2.898 -2.390 11.487 1.00 98.19 83 ALA A C 1
ATOM 661 O O . ALA A 1 83 ? -3.658 -2.684 12.404 1.00 98.19 83 ALA A O 1
ATOM 662 N N . GLU A 1 84 ? -1.973 -1.432 11.605 1.00 97.50 84 GLU A N 1
ATOM 663 C CA . GLU A 1 84 ? -1.584 -0.881 12.909 1.00 97.50 84 GLU A CA 1
ATOM 664 C C . GLU A 1 84 ? -2.039 0.564 13.154 1.00 97.50 84 GLU A C 1
ATOM 666 O O . GLU A 1 84 ? -2.109 0.967 14.312 1.00 97.50 84 GLU A O 1
ATOM 671 N N . GLN A 1 85 ? -2.301 1.369 12.115 1.00 97.19 85 GLN A N 1
ATOM 672 C CA . GLN A 1 85 ? -2.446 2.825 12.290 1.00 97.19 85 GLN A CA 1
ATOM 673 C C . GLN A 1 85 ? -3.702 3.433 11.673 1.00 97.19 85 GLN A C 1
ATOM 675 O O . GLN A 1 85 ? -4.288 4.323 12.289 1.00 97.19 85 GLN A O 1
ATOM 680 N N . SER A 1 86 ? -4.103 3.012 10.468 1.00 98.19 86 SER A N 1
ATOM 681 C CA . SER A 1 86 ? -5.250 3.612 9.780 1.00 98.19 86 SER A CA 1
ATOM 682 C C . SER A 1 86 ? -5.819 2.744 8.662 1.00 98.19 86 SER A C 1
ATOM 684 O O . SER A 1 86 ? -5.079 2.282 7.795 1.00 98.19 86 SER A O 1
ATOM 686 N N . LYS A 1 87 ? -7.145 2.606 8.604 1.00 98.31 87 LYS A N 1
ATOM 687 C CA . LYS A 1 87 ? -7.876 2.010 7.473 1.00 98.31 87 LYS A CA 1
ATOM 688 C C . LYS A 1 87 ? -8.006 3.025 6.332 1.00 98.31 87 LYS A C 1
ATOM 690 O O . LYS A 1 87 ? -9.090 3.479 5.984 1.00 98.31 87 LYS A O 1
ATOM 695 N N . ASP A 1 88 ? -6.863 3.420 5.779 1.00 98.00 88 ASP A N 1
ATOM 696 C CA . ASP A 1 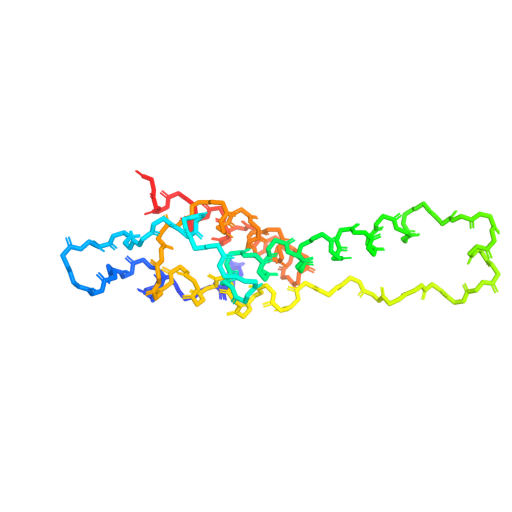88 ? -6.759 4.522 4.826 1.00 98.00 88 ASP A CA 1
ATOM 697 C C . ASP A 1 88 ? -6.780 4.037 3.365 1.00 98.00 88 ASP A C 1
ATOM 699 O O . ASP A 1 88 ? -5.857 3.363 2.896 1.00 98.00 88 ASP A O 1
ATOM 703 N N . LEU A 1 89 ? -7.815 4.423 2.610 1.00 97.81 89 LEU A N 1
ATOM 704 C CA . LEU A 1 89 ? -7.967 4.036 1.202 1.00 97.81 89 LEU A CA 1
ATOM 705 C C . LEU A 1 89 ? -6.888 4.622 0.281 1.00 97.81 89 LEU A C 1
ATOM 707 O O . LEU A 1 89 ? -6.588 4.033 -0.757 1.00 97.81 89 LEU A O 1
ATOM 711 N N . GLU A 1 90 ? -6.267 5.748 0.631 1.00 97.44 90 GLU A N 1
ATOM 712 C CA . GLU A 1 90 ? -5.161 6.290 -0.156 1.00 97.44 90 GLU A CA 1
ATOM 713 C C . GLU A 1 90 ? -3.935 5.378 -0.051 1.00 97.44 90 GLU A C 1
ATOM 715 O O . GLU A 1 90 ? -3.306 5.068 -1.066 1.00 97.44 90 GLU A O 1
ATOM 720 N N . ILE A 1 91 ? -3.642 4.866 1.149 1.00 98.44 91 ILE A N 1
ATOM 721 C CA . ILE A 1 91 ? -2.593 3.857 1.339 1.00 98.44 91 ILE A CA 1
ATOM 722 C C . ILE A 1 91 ? -2.932 2.570 0.582 1.00 98.44 91 ILE A C 1
ATOM 724 O O . ILE A 1 91 ? -2.051 2.017 -0.078 1.00 98.44 91 ILE A O 1
ATOM 728 N N . VAL A 1 92 ? -4.194 2.126 0.599 1.00 98.62 92 VAL A N 1
ATOM 729 C CA . VAL A 1 92 ? -4.644 0.946 -0.165 1.00 98.62 92 VAL A CA 1
ATOM 730 C C . VAL A 1 92 ? -4.419 1.128 -1.666 1.00 98.62 92 VAL A C 1
ATOM 732 O O . VAL A 1 92 ? -3.951 0.203 -2.328 1.00 98.62 92 VAL A O 1
ATOM 735 N N . VAL A 1 93 ? -4.682 2.314 -2.222 1.00 98.50 93 VAL A N 1
ATOM 736 C CA . VAL A 1 93 ? -4.429 2.606 -3.645 1.00 98.50 93 VAL A CA 1
ATOM 737 C C . VAL A 1 93 ? -2.940 2.503 -3.977 1.00 98.50 93 VAL A C 1
ATOM 739 O O . VAL A 1 93 ? -2.570 1.885 -4.978 1.00 98.50 93 VAL A O 1
ATOM 742 N N . VAL A 1 94 ? -2.067 3.068 -3.139 1.00 98.44 94 VAL A N 1
ATOM 743 C CA . VAL A 1 94 ? -0.611 2.987 -3.353 1.00 98.44 94 VAL A CA 1
ATOM 744 C C . VAL A 1 94 ? -0.099 1.553 -3.181 1.00 98.44 94 VAL A C 1
ATOM 746 O O . VAL A 1 94 ? 0.734 1.099 -3.967 1.00 98.44 94 VAL A O 1
ATOM 749 N N . LEU A 1 95 ? -0.628 0.815 -2.203 1.00 98.81 95 LEU A N 1
ATOM 750 C CA . LEU A 1 95 ? -0.335 -0.602 -2.000 1.00 98.81 95 LEU A CA 1
ATOM 751 C C . LEU A 1 95 ? -0.780 -1.441 -3.204 1.00 98.81 95 LEU A C 1
ATOM 753 O O . LEU A 1 95 ? -0.012 -2.271 -3.678 1.00 98.81 95 LEU A O 1
ATOM 757 N N . THR A 1 96 ? -1.968 -1.181 -3.749 1.00 98.81 96 THR A N 1
ATOM 758 C CA . THR A 1 96 ? -2.488 -1.841 -4.959 1.00 98.81 96 THR A CA 1
ATOM 759 C C . THR A 1 96 ? -1.565 -1.615 -6.154 1.00 98.81 96 THR A C 1
ATOM 761 O O . THR A 1 96 ? -1.295 -2.540 -6.920 1.00 98.81 96 THR A O 1
ATOM 764 N N . GLU A 1 97 ? -1.028 -0.401 -6.293 1.00 98.38 97 GLU A N 1
ATOM 765 C CA . GLU A 1 97 ? -0.067 -0.073 -7.344 1.00 98.38 97 GLU A CA 1
ATOM 766 C C . GLU A 1 97 ? 1.214 -0.917 -7.228 1.00 98.38 97 GLU A C 1
ATOM 768 O O . GLU A 1 97 ? 1.649 -1.511 -8.218 1.00 98.38 97 GLU A O 1
ATOM 773 N N . ALA A 1 98 ? 1.773 -1.020 -6.017 1.00 98.56 98 ALA A N 1
ATOM 774 C CA . ALA A 1 98 ? 2.956 -1.832 -5.733 1.00 98.56 98 ALA A CA 1
ATOM 775 C C . ALA A 1 98 ? 2.694 -3.336 -5.919 1.00 98.56 98 ALA A C 1
ATOM 777 O O . ALA A 1 98 ? 3.505 -4.037 -6.524 1.00 98.56 98 ALA A O 1
ATOM 778 N N . LEU A 1 99 ? 1.541 -3.824 -5.455 1.00 98.69 99 LEU A N 1
ATOM 779 C CA . LEU A 1 99 ? 1.115 -5.214 -5.599 1.00 98.69 99 LEU A CA 1
ATOM 780 C C . LEU A 1 99 ? 1.012 -5.620 -7.068 1.00 98.69 99 LEU A C 1
ATOM 782 O O . LEU A 1 99 ? 1.490 -6.689 -7.436 1.00 98.69 99 LEU A O 1
ATOM 786 N N . LEU A 1 100 ? 0.443 -4.765 -7.920 1.00 98.38 100 LEU A N 1
ATOM 787 C CA . LEU A 1 100 ? 0.373 -5.027 -9.357 1.00 98.38 100 LEU A CA 1
ATOM 788 C C . LEU A 1 100 ? 1.766 -5.208 -9.975 1.00 98.38 100 LEU A C 1
ATOM 790 O O . LEU A 1 100 ? 1.956 -6.065 -10.832 1.00 98.38 100 LEU A O 1
ATOM 794 N N . ARG A 1 101 ? 2.748 -4.411 -9.559 1.00 97.38 101 ARG A N 1
ATOM 795 C CA . ARG A 1 101 ? 4.085 -4.426 -10.174 1.00 97.38 101 ARG A CA 1
ATOM 796 C C . ARG A 1 101 ? 4.964 -5.566 -9.692 1.00 97.38 101 ARG A C 1
ATOM 798 O O . ARG A 1 101 ? 5.755 -6.083 -10.469 1.00 97.38 101 ARG A O 1
ATOM 805 N N . GLU A 1 102 ? 4.802 -5.972 -8.441 1.00 97.75 102 GLU A N 1
ATOM 806 C CA . GLU A 1 102 ? 5.601 -7.045 -7.840 1.00 97.75 102 GLU A CA 1
ATOM 807 C C . GLU A 1 102 ? 4.927 -8.423 -7.966 1.00 97.75 102 GLU A C 1
ATOM 809 O O . GLU A 1 102 ? 5.611 -9.442 -8.028 1.00 97.75 102 GLU A O 1
ATOM 814 N N . HIS A 1 103 ? 3.590 -8.470 -8.037 1.00 97.56 103 HIS A N 1
ATOM 815 C CA . HIS A 1 103 ? 2.799 -9.709 -8.027 1.00 97.56 103 HIS A CA 1
ATOM 816 C C . HIS A 1 103 ? 1.796 -9.825 -9.190 1.00 97.56 103 HIS A C 1
ATOM 818 O O . HIS A 1 103 ? 0.989 -10.759 -9.229 1.00 97.56 103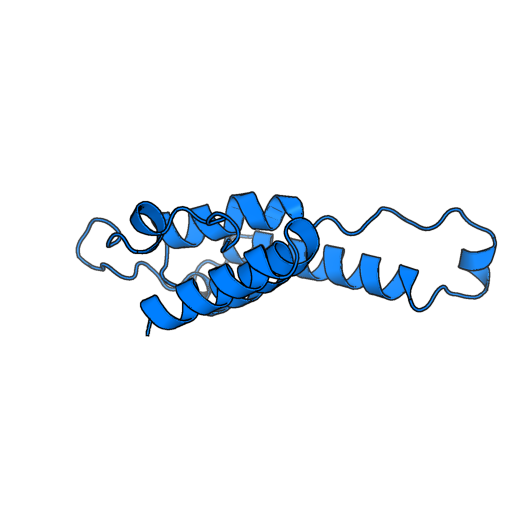 HIS A O 1
ATOM 824 N N . GLY A 1 104 ? 1.818 -8.899 -10.152 1.00 97.38 104 GLY A N 1
ATOM 825 C CA . GLY A 1 104 ? 0.948 -8.934 -11.326 1.00 97.38 104 GLY A CA 1
ATOM 826 C C . GLY A 1 104 ? -0.541 -8.865 -10.973 1.00 97.38 104 GLY A C 1
ATOM 827 O O . GLY A 1 104 ? -0.962 -8.222 -10.010 1.00 97.38 104 GLY A O 1
ATOM 828 N N . TYR A 1 105 ? -1.366 -9.568 -11.751 1.00 97.56 105 TYR A N 1
ATOM 829 C CA . TYR A 1 105 ? -2.820 -9.574 -11.566 1.00 97.56 105 TYR A CA 1
ATOM 830 C C . TYR A 1 105 ? -3.280 -10.175 -10.232 1.00 97.56 105 TYR A C 1
ATOM 832 O O . TYR A 1 105 ? -4.334 -9.779 -9.740 1.00 97.56 105 TYR A O 1
ATOM 840 N N . ALA A 1 106 ? -2.505 -11.083 -9.626 1.00 97.88 106 ALA A N 1
ATOM 841 C CA . ALA A 1 106 ? -2.810 -11.599 -8.290 1.00 97.88 106 ALA A CA 1
ATOM 842 C C . ALA A 1 106 ? -2.729 -10.476 -7.245 1.00 97.88 106 ALA A C 1
ATOM 844 O O . ALA A 1 106 ? -3.639 -10.312 -6.438 1.00 97.88 106 ALA A O 1
ATOM 845 N N . GLY A 1 107 ? -1.693 -9.638 -7.334 1.00 98.19 107 GLY A N 1
ATOM 846 C CA . GLY A 1 107 ? -1.566 -8.456 -6.489 1.00 98.19 107 GLY A CA 1
ATOM 847 C C . GLY A 1 107 ? -2.659 -7.415 -6.744 1.00 98.19 107 GLY A C 1
ATOM 848 O O . GLY A 1 107 ? -3.227 -6.871 -5.799 1.00 98.19 107 GLY A O 1
ATOM 849 N N . LEU A 1 108 ? -3.002 -7.165 -8.012 1.00 98.50 108 LEU A N 1
ATOM 850 C CA . LEU A 1 108 ? -4.082 -6.237 -8.365 1.00 98.50 108 LEU A CA 1
ATOM 851 C C . LEU A 1 108 ? -5.438 -6.691 -7.808 1.00 98.50 108 LEU A C 1
ATOM 853 O O . LEU A 1 108 ? -6.177 -5.881 -7.249 1.00 98.50 108 LEU A O 1
ATOM 857 N N . ARG A 1 109 ? -5.753 -7.986 -7.943 1.00 98.12 109 ARG A N 1
ATOM 858 C CA . ARG A 1 109 ? -6.958 -8.604 -7.375 1.00 98.12 109 ARG A CA 1
ATOM 859 C C . ARG A 1 109 ? -7.035 -8.347 -5.873 1.00 98.12 109 ARG A C 1
ATOM 861 O O . ARG A 1 109 ? -8.084 -7.932 -5.388 1.00 98.12 109 ARG A O 1
ATOM 868 N N . ASP A 1 110 ? -5.941 -8.579 -5.159 1.00 98.62 110 ASP A N 1
ATOM 869 C CA . ASP A 1 110 ? -5.909 -8.458 -3.703 1.00 98.62 110 ASP A CA 1
ATOM 870 C C . ASP A 1 110 ? -6.015 -7.008 -3.236 1.00 98.62 110 ASP A C 1
ATOM 872 O O . ASP A 1 110 ? -6.736 -6.732 -2.279 1.00 98.62 110 ASP A O 1
ATOM 876 N N . GLY A 1 111 ? -5.383 -6.075 -3.952 1.00 98.56 111 GLY A N 1
ATOM 877 C CA . GLY A 1 111 ? -5.540 -4.643 -3.704 1.00 98.56 111 GLY A CA 1
ATOM 878 C C . GLY A 1 111 ? -6.988 -4.171 -3.873 1.00 98.56 111 GLY A C 1
ATOM 879 O O . GLY A 1 111 ? -7.527 -3.494 -2.997 1.00 98.56 111 GLY A O 1
ATOM 880 N N . PHE A 1 112 ? -7.669 -4.598 -4.945 1.00 98.56 112 PHE A N 1
ATOM 881 C CA . PHE A 1 112 ? -9.093 -4.297 -5.136 1.00 98.56 112 PHE A CA 1
ATOM 882 C C . PHE A 1 112 ? -9.999 -4.980 -4.112 1.00 98.56 112 PHE A C 1
ATOM 884 O O . PHE A 1 112 ? -10.968 -4.370 -3.660 1.00 98.56 112 PHE A O 1
ATOM 891 N N . ARG A 1 113 ? -9.699 -6.230 -3.734 1.00 98.38 113 ARG A N 1
ATOM 892 C CA . ARG A 1 113 ? -10.420 -6.919 -2.658 1.00 98.38 113 ARG A CA 1
ATOM 893 C C . ARG A 1 113 ? -10.299 -6.125 -1.363 1.00 98.38 113 ARG A C 1
ATOM 895 O O . ARG A 1 113 ? -11.325 -5.802 -0.785 1.00 98.38 113 ARG A O 1
ATOM 902 N N . LEU A 1 114 ? -9.087 -5.748 -0.956 1.00 98.69 114 LEU A N 1
ATOM 903 C CA . LEU A 1 114 ? -8.869 -4.967 0.262 1.00 98.69 114 LEU A CA 1
ATOM 904 C C . LEU A 1 114 ? -9.631 -3.636 0.236 1.00 98.69 114 LEU A C 1
ATOM 906 O O . LEU A 1 114 ? -10.288 -3.301 1.212 1.00 98.69 114 LEU A O 1
ATOM 910 N N . ALA A 1 115 ? -9.590 -2.905 -0.883 1.00 98.38 115 ALA A N 1
ATOM 911 C CA . ALA A 1 115 ? -10.334 -1.654 -1.025 1.00 98.38 115 ALA A CA 1
ATOM 912 C C . ALA A 1 115 ? -11.846 -1.847 -0.836 1.00 98.38 115 ALA A C 1
ATOM 914 O O . ALA A 1 115 ? -12.485 -1.024 -0.193 1.00 98.38 115 ALA A O 1
ATOM 915 N N . ARG A 1 116 ? -12.409 -2.936 -1.375 1.00 98.31 116 ARG A N 1
ATOM 916 C CA . ARG A 1 116 ? -13.833 -3.263 -1.237 1.00 98.31 116 ARG A CA 1
ATOM 917 C C . ARG A 1 116 ? -14.214 -3.622 0.197 1.00 98.31 116 ARG A C 1
ATOM 919 O O . ARG A 1 116 ? -15.274 -3.218 0.637 1.00 98.31 116 ARG A O 1
ATOM 926 N N . GLU A 1 117 ? -13.393 -4.394 0.900 1.00 98.00 117 GLU A N 1
ATOM 927 C CA . GLU A 1 117 ? -13.700 -4.838 2.271 1.00 98.00 117 GLU A CA 1
ATOM 928 C C . GLU A 1 117 ? -13.583 -3.703 3.315 1.00 98.00 117 GLU A C 1
ATOM 930 O O . GLU A 1 117 ? -13.990 -3.880 4.458 1.00 98.00 117 GLU A O 1
ATOM 935 N N . LEU A 1 118 ? -13.023 -2.545 2.941 1.00 96.44 118 LEU A N 1
ATOM 936 C CA . LEU A 1 118 ? -12.878 -1.366 3.806 1.00 96.44 118 LEU A CA 1
ATOM 937 C C . LEU A 1 118 ? -13.962 -0.288 3.593 1.00 96.44 118 LEU A C 1
ATOM 939 O O . LEU A 1 118 ? -13.890 0.757 4.242 1.00 96.44 118 LEU A O 1
ATOM 943 N N . VAL A 1 119 ? -14.930 -0.510 2.694 1.00 91.38 119 VAL A N 1
ATOM 944 C CA . VAL A 1 119 ? -16.035 0.418 2.364 1.00 91.38 119 VAL A CA 1
ATOM 945 C C . VAL A 1 119 ? -17.374 -0.249 2.639 1.00 91.38 119 VAL A C 1
ATOM 947 O O . VAL A 1 119 ? -18.238 0.426 3.239 1.00 91.38 119 VAL A O 1
#

Secondary structure (DSSP, 8-state):
-PPPPSS-HHHHHSPPSSS-TTB--GGG---TT-HHHHHHHHHHHHHHHHHHHHS--TTGGGS---PPP--HHHHHHHHHHHHHTB--HHHHHHHHHHHHHHHHHHHHHHHHHHHHHT-

Radius of gyration: 16.31 Å; chains: 1; bounding box: 40×39×47 Å

Foldseek 3Di:
DDDDAPDDCVLLLAFAPDPHRQADDQVVPPDCPRLVNVLVVLLVQLVVLVVCVVDPDPVCVPPPRDDHRDLVVLCVSLSVCSRHHGVDLVSLVSQLVSLCVVPNVSSVVNSVVSSVSSD

Sequence (119 aa):
MASPDVLDFDQLLAPIPGDNPVGVNLREDFAPDSIYRQIRALRTVAREAERRIVYPDEDEQRVPRGDPPKWKPILKLGPKAIAEQSKDLEIVVVLTEALLREHGYAGLRDGFRLARELV